Protein AF-A0A1T5KWL7-F1 (afdb_monomer_lite)

Sequence (103 aa):
MDRYDKNYWKDHIVDIDTEEVIQEGTPISARRMNHIEDGIYNVTDETINNSNNITSLAVEVAILKNASLNNLTNNVFFENFDNLDSVEIENGIYDPVEKKIYV

Organism: NCBI:txid36842

Foldseek 3Di:
DDQDDFDQDAQFDADPPPRDTPGGHDPDHSVNRNVVSVVSRVVRVVVVVVVVVVVQVVVVVVVCVVCVVVVVNDDDDDDDDPDPVVDDDPDFDADPVVRDTDD

Radius of gyration: 25.65 Å; chains: 1; bounding box: 51×24×68 Å

pLDDT: mean 84.96, std 7.62, range [65.06, 96.56]

Structure (mmCIF, N/CA/C/O backbone):
data_AF-A0A1T5KWL7-F1
#
_entry.id   AF-A0A1T5KWL7-F1
#
loop_
_atom_site.group_PDB
_atom_site.id
_atom_site.type_symbol
_atom_site.label_atom_id
_atom_site.label_alt_id
_atom_site.label_comp_id
_atom_site.label_asym_id
_atom_site.label_entity_id
_atom_site.label_seq_id
_atom_site.pdbx_PDB_ins_code
_atom_site.Cartn_x
_atom_site.Cartn_y
_atom_site.Cartn_z
_atom_site.occupancy
_atom_site.B_iso_or_equiv
_atom_site.auth_seq_id
_atom_site.auth_comp_id
_atom_site.auth_asym_id
_atom_site.auth_atom_id
_atom_site.pdbx_PDB_model_num
ATOM 1 N N . MET A 1 1 ? 5.147 -7.559 3.022 1.00 69.75 1 MET A N 1
ATOM 2 C CA . MET A 1 1 ? 4.764 -7.024 4.341 1.00 69.75 1 MET A CA 1
ATOM 3 C C . MET A 1 1 ? 3.269 -7.166 4.411 1.00 69.75 1 MET A C 1
ATOM 5 O O . MET A 1 1 ? 2.604 -6.712 3.487 1.00 69.75 1 MET A O 1
ATOM 9 N N . ASP A 1 2 ? 2.777 -7.881 5.410 1.00 84.00 2 ASP A N 1
ATOM 10 C CA . ASP A 1 2 ? 1.355 -8.197 5.481 1.00 84.00 2 ASP A CA 1
ATOM 11 C C . ASP A 1 2 ? 0.585 -6.993 6.025 1.00 84.00 2 ASP A C 1
ATOM 13 O O . ASP A 1 2 ? 1.126 -6.188 6.791 1.00 84.00 2 ASP A O 1
ATOM 17 N N . ARG A 1 3 ? -0.669 -6.843 5.590 1.00 88.06 3 ARG A N 1
ATOM 18 C CA . ARG A 1 3 ? -1.538 -5.764 6.068 1.00 88.06 3 ARG A CA 1
ATO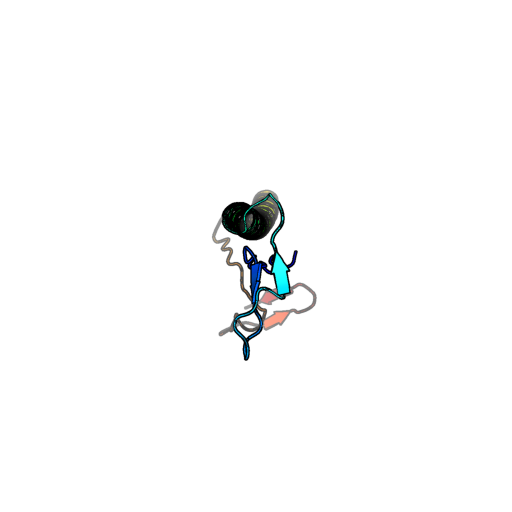M 19 C C . ARG A 1 3 ? -1.828 -5.952 7.554 1.00 88.06 3 ARG A C 1
ATOM 21 O O . ARG A 1 3 ? -2.026 -7.074 8.014 1.00 88.06 3 ARG A O 1
ATOM 28 N N . TYR A 1 4 ? -1.870 -4.843 8.287 1.00 94.38 4 TYR A N 1
ATOM 29 C CA . TYR A 1 4 ? -2.236 -4.855 9.698 1.00 94.38 4 TYR A CA 1
ATOM 30 C C . TYR A 1 4 ? -3.709 -5.238 9.857 1.00 94.38 4 TYR A C 1
ATOM 32 O O . TYR A 1 4 ? -4.576 -4.626 9.230 1.00 94.38 4 TYR A O 1
ATOM 40 N N . ASP A 1 5 ? -3.980 -6.233 10.698 1.00 93.38 5 ASP A N 1
ATOM 41 C CA . ASP A 1 5 ? -5.339 -6.583 11.094 1.00 93.38 5 ASP A CA 1
ATOM 42 C C . ASP A 1 5 ? -5.696 -5.825 12.374 1.00 93.38 5 ASP A C 1
ATOM 44 O O . ASP A 1 5 ? -5.032 -5.971 13.404 1.00 93.38 5 ASP A O 1
ATOM 48 N N . LYS A 1 6 ? -6.697 -4.950 12.277 1.00 91.69 6 LYS A N 1
ATOM 49 C CA . LYS A 1 6 ? -7.022 -4.001 13.342 1.00 91.69 6 LYS A CA 1
ATOM 50 C C . LYS A 1 6 ? -7.914 -4.642 14.392 1.00 91.69 6 LYS A C 1
ATOM 52 O O . LYS A 1 6 ? -8.895 -5.310 14.066 1.00 91.69 6 LYS A O 1
ATOM 57 N N . ASN A 1 7 ? -7.634 -4.356 15.657 1.00 90.69 7 ASN A N 1
ATOM 58 C CA . ASN A 1 7 ? -8.501 -4.772 16.751 1.00 90.69 7 ASN A CA 1
ATOM 59 C C . ASN A 1 7 ? -9.503 -3.671 17.106 1.00 90.69 7 ASN A C 1
ATOM 61 O O . ASN A 1 7 ? -9.273 -2.486 16.868 1.00 90.69 7 ASN A O 1
ATOM 65 N N . TYR A 1 8 ? -10.634 -4.066 17.697 1.00 89.56 8 TYR A N 1
ATOM 66 C CA . TYR A 1 8 ? -11.633 -3.125 18.196 1.00 89.56 8 TYR A CA 1
ATOM 67 C C . TYR A 1 8 ? -11.828 -3.287 19.700 1.00 89.56 8 TYR A C 1
ATOM 69 O O . TYR A 1 8 ? -12.315 -4.309 20.188 1.00 89.56 8 TYR A O 1
ATOM 77 N N . TRP A 1 9 ? -11.464 -2.244 20.432 1.00 89.00 9 TRP A N 1
ATOM 78 C CA . TRP A 1 9 ? -11.527 -2.174 21.880 1.00 89.00 9 TRP A CA 1
ATOM 79 C C . TRP A 1 9 ? -12.921 -1.744 22.344 1.00 89.00 9 TRP A C 1
ATOM 81 O O . TRP A 1 9 ? -13.591 -0.927 21.703 1.00 89.00 9 TRP A O 1
ATOM 91 N N . LYS A 1 10 ? -13.344 -2.282 23.492 1.00 85.19 10 LYS A N 1
ATOM 92 C CA . LYS A 1 10 ? -14.581 -1.928 24.205 1.00 85.19 10 LYS A CA 1
ATOM 93 C C . LYS A 1 10 ? -14.238 -1.495 25.630 1.00 85.19 10 LYS A C 1
ATOM 95 O O . LYS A 1 10 ? -13.286 -2.008 26.208 1.00 85.19 10 LYS A O 1
ATOM 100 N N . ASP A 1 11 ? -14.991 -0.536 26.170 1.00 82.38 11 ASP A N 1
ATOM 101 C CA . ASP A 1 11 ? -14.711 0.056 27.490 1.00 82.38 11 ASP A CA 1
ATOM 102 C C . ASP A 1 11 ? -15.019 -0.897 28.649 1.00 82.38 11 ASP A C 1
ATOM 104 O O . ASP A 1 11 ? -14.457 -0.752 29.723 1.00 82.38 11 ASP A O 1
ATOM 108 N N . HIS A 1 12 ? -15.898 -1.869 28.448 1.00 82.94 12 HIS A N 1
ATOM 109 C CA . HIS A 1 12 ? -16.186 -2.922 29.411 1.00 82.94 12 HIS A CA 1
ATOM 110 C C . HIS A 1 12 ? -16.706 -4.149 28.665 1.00 82.94 12 HIS A C 1
ATOM 112 O O . HIS A 1 12 ? -17.163 -4.056 27.518 1.00 82.94 12 HIS A O 1
ATOM 118 N N . ILE A 1 13 ? -16.623 -5.303 29.318 1.00 79.88 13 ILE A N 1
ATOM 119 C CA . ILE A 1 13 ? -17.193 -6.553 28.818 1.00 79.88 13 ILE A CA 1
ATOM 120 C C . ILE A 1 13 ? -18.454 -6.835 29.629 1.00 79.88 13 ILE A C 1
ATOM 122 O O . ILE A 1 13 ? -18.401 -6.890 30.856 1.00 79.88 13 ILE A O 1
ATOM 126 N N . VAL A 1 14 ? -19.573 -6.996 28.928 1.00 82.31 14 VAL A N 1
ATOM 127 C CA . VAL A 1 14 ? -20.880 -7.359 29.489 1.00 82.31 14 VAL A CA 1
ATOM 128 C C . VAL A 1 14 ? -21.229 -8.791 29.117 1.00 82.31 14 VAL A C 1
ATOM 130 O O . VAL A 1 14 ? -20.928 -9.233 28.003 1.00 82.31 14 VAL A O 1
ATOM 133 N N . ASP A 1 15 ? -21.858 -9.492 30.053 1.00 83.38 15 ASP A N 1
ATOM 134 C CA . ASP A 1 15 ? -22.513 -10.770 29.796 1.00 83.38 15 ASP A CA 1
ATOM 135 C C . ASP A 1 15 ? -23.703 -10.562 28.847 1.00 83.38 15 ASP A C 1
ATOM 137 O O . ASP A 1 15 ? -24.436 -9.576 28.955 1.00 83.38 15 ASP A O 1
ATOM 141 N N . ILE A 1 16 ? -23.884 -11.478 27.896 1.00 82.12 16 ILE A N 1
ATOM 142 C CA . ILE A 1 16 ? -24.935 -11.378 26.882 1.00 82.12 16 ILE A CA 1
ATOM 143 C C . ILE A 1 16 ? -26.323 -11.739 27.424 1.00 82.12 16 ILE A C 1
ATOM 145 O O . ILE A 1 16 ? -27.316 -11.240 26.900 1.00 82.12 16 ILE A O 1
ATOM 149 N N . ASP A 1 17 ? -26.391 -12.577 28.460 1.00 85.12 17 ASP A N 1
ATOM 150 C CA . ASP A 1 17 ? -27.643 -13.094 29.011 1.00 85.12 17 ASP A CA 1
ATOM 151 C C . ASP A 1 17 ? -28.101 -12.300 30.242 1.00 85.12 17 ASP A C 1
ATOM 153 O O . ASP A 1 17 ? -29.303 -12.187 30.493 1.00 85.12 17 ASP A O 1
ATOM 157 N N . THR A 1 18 ? -27.163 -11.742 31.017 1.00 85.12 18 THR A N 1
ATOM 158 C CA . THR A 1 18 ? -27.470 -11.044 32.280 1.00 85.12 18 THR A CA 1
ATOM 159 C C . THR A 1 18 ? -27.263 -9.530 32.236 1.00 85.12 18 THR A C 1
ATOM 161 O O . THR A 1 18 ? -27.639 -8.855 33.193 1.00 85.12 18 THR A O 1
ATOM 164 N N . GLU A 1 19 ? -26.677 -8.992 31.158 1.00 81.75 19 GLU A N 1
ATOM 165 C CA . GLU A 1 19 ? -26.249 -7.584 31.025 1.00 81.75 19 GLU A CA 1
ATOM 166 C C . GLU A 1 19 ? -25.302 -7.107 32.148 1.00 81.75 19 GLU A C 1
ATOM 168 O O . GLU A 1 19 ? -25.043 -5.911 32.303 1.00 81.75 19 GLU A O 1
ATOM 173 N N . GLU A 1 20 ? -24.752 -8.031 32.938 1.00 84.31 20 GLU A N 1
ATOM 174 C CA . GLU A 1 20 ? -23.857 -7.716 34.044 1.00 84.31 20 GLU A CA 1
ATOM 175 C C . GLU A 1 20 ? -22.445 -7.427 33.518 1.00 84.31 20 GLU A C 1
ATOM 177 O O . GLU A 1 20 ? -21.942 -8.099 32.611 1.00 84.31 20 GLU A O 1
ATOM 182 N N . VAL A 1 21 ? -21.786 -6.408 34.075 1.00 83.56 21 VAL A N 1
ATOM 183 C CA . VAL A 1 21 ? -20.408 -6.062 33.704 1.00 83.56 21 VAL A CA 1
ATOM 184 C C . VAL A 1 21 ? -19.460 -7.095 34.313 1.00 83.56 21 VAL A C 1
ATOM 186 O O . VAL A 1 21 ? -19.201 -7.090 35.513 1.00 83.56 21 VAL A O 1
ATOM 189 N N . ILE A 1 22 ? -18.916 -7.972 33.468 1.00 81.88 22 ILE A N 1
ATOM 190 C CA . ILE A 1 22 ? -17.964 -9.025 33.856 1.00 81.88 22 ILE A CA 1
ATOM 191 C C . ILE A 1 22 ? -16.584 -8.418 34.130 1.00 81.88 22 ILE A C 1
ATOM 193 O O . ILE A 1 22 ? -15.838 -8.884 34.992 1.00 81.88 22 ILE A O 1
ATOM 197 N N . GLN A 1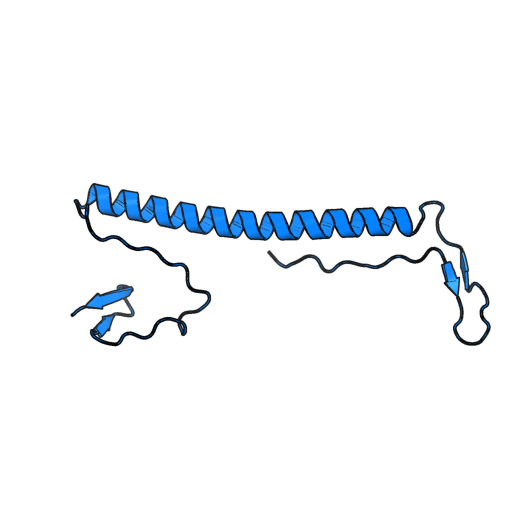 23 ? -16.228 -7.376 33.376 1.00 76.69 23 GLN A N 1
ATOM 198 C CA . GLN A 1 23 ? -14.938 -6.714 33.493 1.00 76.69 23 GLN A CA 1
ATOM 199 C C . GLN A 1 23 ? -15.066 -5.216 33.228 1.00 76.69 23 GLN A C 1
ATOM 201 O O . GLN A 1 23 ? -15.405 -4.794 32.119 1.00 76.69 23 GLN A O 1
ATOM 206 N N . GLU A 1 24 ? -14.723 -4.429 34.246 1.00 76.56 24 GLU A N 1
ATOM 207 C CA . GLU A 1 24 ? -14.505 -2.991 34.119 1.00 76.56 24 GLU A CA 1
ATOM 208 C C . GLU A 1 24 ? -13.232 -2.709 33.315 1.00 76.56 24 GLU A C 1
ATOM 210 O O . GLU A 1 24 ? -12.214 -3.400 33.447 1.00 76.56 24 GLU A O 1
ATOM 215 N N . GLY A 1 25 ? -13.296 -1.693 32.457 1.00 71.31 25 GLY A N 1
ATOM 216 C CA . GLY A 1 25 ? -12.191 -1.311 31.586 1.00 71.31 25 GLY A CA 1
ATOM 217 C C . GLY A 1 25 ? -10.962 -0.783 32.314 1.00 71.31 25 GLY A C 1
ATOM 218 O O . GLY A 1 25 ? -10.940 -0.535 33.519 1.00 71.31 25 GLY A O 1
ATOM 219 N N . THR A 1 26 ? -9.904 -0.553 31.537 1.00 75.94 26 THR A N 1
ATOM 220 C CA . THR A 1 26 ? -8.720 0.164 32.026 1.00 75.94 26 THR A CA 1
ATOM 221 C C . THR A 1 26 ? -8.957 1.682 32.032 1.00 75.94 26 THR A C 1
ATOM 223 O O . THR A 1 26 ? -9.823 2.166 31.306 1.00 75.94 26 THR A O 1
ATOM 226 N N . PRO A 1 27 ? -8.149 2.483 32.756 1.00 75.00 27 PRO A N 1
ATOM 227 C CA . PRO A 1 27 ? -8.233 3.948 32.699 1.00 75.00 27 PRO A CA 1
ATOM 228 C C . PRO A 1 27 ? -8.016 4.545 31.296 1.00 75.00 27 PRO A C 1
ATOM 230 O O . PRO A 1 27 ? -8.328 5.716 31.067 1.00 75.00 27 PRO A O 1
ATOM 233 N N . ILE A 1 28 ? -7.449 3.773 30.359 1.00 79.50 28 ILE A N 1
ATOM 234 C CA . ILE A 1 28 ? -7.406 4.145 28.946 1.00 79.50 28 ILE A CA 1
ATOM 235 C C . ILE A 1 28 ? -8.711 3.695 28.293 1.00 79.50 28 ILE A C 1
ATOM 237 O O . ILE A 1 28 ? -8.997 2.502 28.224 1.00 79.50 28 ILE A O 1
ATOM 241 N N . SER A 1 29 ? -9.474 4.660 27.780 1.00 83.12 29 SER A N 1
ATOM 242 C CA . SER A 1 29 ? -10.735 4.371 27.103 1.00 83.12 29 SER A CA 1
ATOM 243 C C . SER A 1 29 ? -10.528 3.667 25.764 1.00 83.12 29 SER A C 1
ATOM 245 O O . SER A 1 29 ? -9.595 3.968 25.010 1.00 83.12 29 SER A O 1
ATOM 247 N N . ALA A 1 30 ? -11.472 2.799 25.423 1.00 86.44 30 ALA A N 1
ATOM 248 C CA . ALA A 1 30 ? -11.599 2.131 24.140 1.00 86.44 30 ALA A CA 1
ATOM 249 C C . ALA A 1 30 ? -11.568 3.116 22.977 1.00 86.44 30 ALA A C 1
ATOM 251 O O . ALA A 1 30 ? -10.927 2.850 21.968 1.00 86.44 30 ALA A O 1
ATOM 252 N N . ARG A 1 31 ? -12.168 4.306 23.136 1.00 87.38 31 ARG A N 1
ATOM 253 C CA . ARG A 1 31 ? -12.055 5.378 22.136 1.00 87.38 31 ARG A CA 1
ATOM 254 C C . ARG A 1 31 ? -10.591 5.698 21.818 1.00 87.38 31 ARG A C 1
ATOM 256 O O . ARG A 1 31 ? -10.237 5.788 20.650 1.00 87.38 31 ARG A O 1
ATOM 263 N N . ARG A 1 32 ? -9.741 5.884 22.834 1.00 89.06 32 ARG A N 1
ATOM 264 C CA . ARG A 1 32 ? -8.322 6.210 22.615 1.00 89.06 32 ARG A CA 1
ATOM 265 C C . ARG A 1 32 ? -7.572 5.047 21.977 1.00 89.06 32 ARG A C 1
ATOM 267 O O . ARG A 1 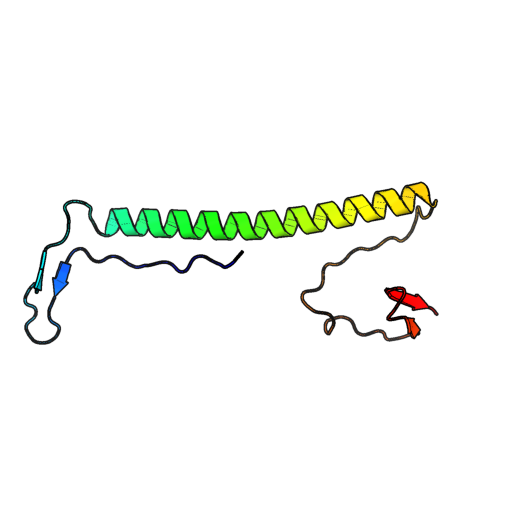32 ? -6.778 5.296 21.078 1.00 89.06 32 ARG A O 1
ATOM 274 N N . MET A 1 33 ? -7.847 3.812 22.394 1.00 91.44 33 MET A N 1
ATOM 275 C CA . MET A 1 33 ? -7.209 2.643 21.783 1.00 91.44 33 MET A CA 1
ATOM 276 C C . MET A 1 33 ? -7.632 2.453 20.329 1.00 91.44 33 MET A C 1
ATOM 278 O O . MET A 1 33 ? -6.771 2.297 19.476 1.00 91.44 33 MET A O 1
ATOM 282 N N . ASN A 1 34 ? -8.916 2.602 20.008 1.00 92.94 34 ASN A N 1
ATOM 283 C CA . ASN A 1 34 ? -9.401 2.490 18.631 1.00 92.94 34 ASN A CA 1
ATOM 284 C C . ASN A 1 34 ? -8.794 3.561 17.709 1.00 92.94 34 ASN A C 1
ATOM 286 O O . ASN A 1 34 ? -8.480 3.270 16.563 1.00 92.94 34 ASN A O 1
ATOM 290 N N . HIS A 1 35 ? -8.533 4.773 18.211 1.00 94.31 35 HIS A N 1
ATOM 291 C CA . HIS A 1 35 ? -7.807 5.788 17.435 1.00 94.31 35 HIS A CA 1
ATOM 292 C C . HIS A 1 35 ? -6.346 5.391 17.159 1.00 94.31 35 HIS A C 1
ATOM 294 O O . HIS A 1 35 ? -5.800 5.744 16.115 1.00 94.31 35 HIS A O 1
ATOM 300 N N . ILE A 1 36 ? -5.698 4.688 18.093 1.00 93.94 36 ILE A N 1
ATOM 301 C CA . ILE A 1 36 ? -4.339 4.165 17.901 1.00 93.94 36 ILE A CA 1
ATOM 302 C C . ILE A 1 36 ? -4.360 3.024 16.878 1.00 93.94 36 ILE A C 1
ATOM 304 O O . ILE A 1 36 ? -3.533 3.030 15.970 1.00 93.94 36 ILE A O 1
ATOM 308 N N . GLU A 1 37 ? -5.319 2.101 16.983 1.00 95.50 37 GLU A N 1
ATOM 309 C CA . GLU A 1 37 ? -5.536 1.010 16.019 1.00 95.50 37 GLU A CA 1
ATOM 310 C C . GLU A 1 37 ? -5.729 1.553 14.598 1.00 95.50 37 GLU A C 1
ATOM 312 O O . GLU A 1 37 ? -5.051 1.112 13.671 1.00 95.50 37 GLU A O 1
ATOM 317 N N . ASP A 1 38 ? -6.579 2.572 14.430 1.00 95.69 38 ASP A N 1
ATOM 318 C CA . ASP A 1 38 ? -6.781 3.235 13.138 1.00 95.69 38 ASP A CA 1
ATOM 319 C C . ASP A 1 38 ? -5.487 3.898 12.634 1.00 95.69 38 ASP A C 1
ATOM 321 O O . ASP A 1 38 ? -5.156 3.808 11.451 1.00 95.69 38 ASP A O 1
ATOM 325 N N . GLY A 1 39 ? -4.717 4.537 13.520 1.00 96.38 39 GLY A N 1
ATOM 326 C CA . GLY A 1 39 ? -3.425 5.130 13.174 1.00 96.38 39 GLY A CA 1
ATOM 327 C C . GLY A 1 39 ? -2.410 4.099 12.671 1.00 96.38 39 GLY A C 1
ATOM 328 O O . GLY A 1 39 ? -1.777 4.315 11.637 1.00 96.38 39 GLY A O 1
ATOM 329 N N . ILE A 1 40 ? -2.281 2.967 13.369 1.00 95.69 40 ILE A N 1
ATOM 330 C CA . ILE A 1 40 ? -1.385 1.864 12.989 1.00 95.69 40 ILE A CA 1
ATOM 331 C C . ILE A 1 40 ? -1.836 1.245 11.666 1.00 95.69 40 ILE A C 1
ATOM 333 O O . ILE A 1 40 ? -1.006 1.034 10.779 1.00 95.69 40 ILE A O 1
ATOM 337 N N . TYR A 1 41 ? -3.137 0.991 11.516 1.00 96.00 41 TYR A N 1
ATOM 338 C CA . TYR A 1 41 ? -3.720 0.453 10.291 1.00 96.00 41 TYR A CA 1
ATOM 339 C C . TYR A 1 41 ? -3.396 1.338 9.083 1.00 96.00 41 TYR A C 1
ATOM 341 O O . TYR A 1 41 ? -2.819 0.862 8.105 1.00 96.00 41 TYR A O 1
ATOM 349 N N . ASN A 1 42 ? -3.683 2.638 9.187 1.00 96.31 42 ASN A N 1
ATOM 350 C CA . ASN A 1 42 ? -3.478 3.592 8.100 1.00 96.31 42 ASN A CA 1
ATOM 351 C C . ASN A 1 42 ? -1.996 3.722 7.722 1.00 96.31 42 ASN A C 1
ATOM 353 O O . ASN A 1 42 ? -1.656 3.636 6.545 1.00 96.31 42 ASN A O 1
ATOM 357 N N . VAL A 1 43 ? -1.104 3.875 8.710 1.00 96.56 43 VAL A N 1
ATOM 358 C CA . VAL A 1 43 ? 0.344 3.989 8.457 1.00 96.56 43 VAL A CA 1
ATOM 359 C C . VAL A 1 43 ? 0.903 2.712 7.839 1.00 96.56 43 VAL A C 1
ATOM 361 O O . VAL A 1 43 ? 1.753 2.783 6.950 1.00 96.56 43 VAL A O 1
ATOM 364 N N . THR A 1 44 ? 0.447 1.542 8.290 1.00 95.75 44 THR A N 1
ATOM 365 C CA . THR A 1 44 ? 0.901 0.265 7.725 1.00 95.75 44 THR A CA 1
ATOM 366 C C . THR A 1 44 ? 0.473 0.141 6.267 1.00 95.75 44 THR A C 1
ATOM 368 O O . THR A 1 44 ? 1.298 -0.214 5.425 1.00 95.75 44 THR A O 1
ATOM 371 N N . ASP A 1 45 ? -0.778 0.482 5.947 1.00 95.19 45 ASP A N 1
ATOM 372 C CA . ASP A 1 45 ? -1.285 0.419 4.574 1.00 95.19 45 ASP A CA 1
ATOM 373 C C . ASP A 1 45 ? -0.561 1.404 3.645 1.00 95.19 45 ASP A C 1
ATOM 375 O O . ASP A 1 45 ? -0.091 1.032 2.570 1.00 95.19 45 ASP A O 1
ATOM 379 N N . GLU A 1 46 ? -0.371 2.645 4.096 1.00 96.50 46 GLU A N 1
ATOM 380 C CA . GLU A 1 46 ? 0.382 3.656 3.355 1.00 96.50 46 GLU A CA 1
ATOM 381 C C . GLU A 1 46 ? 1.843 3.233 3.137 1.00 96.50 46 GLU A C 1
ATOM 383 O O . GLU A 1 46 ? 2.386 3.396 2.045 1.00 96.50 46 GLU A O 1
ATOM 388 N N . THR A 1 47 ? 2.476 2.623 4.142 1.00 96.31 47 THR A N 1
ATOM 389 C CA . THR A 1 47 ? 3.857 2.131 4.036 1.00 96.31 47 THR A CA 1
ATOM 390 C C . THR A 1 47 ? 3.976 1.009 3.007 1.00 96.31 47 THR A C 1
ATOM 392 O O . THR A 1 47 ? 4.927 1.001 2.224 1.00 96.31 47 THR A O 1
ATOM 395 N N . ILE A 1 48 ? 3.013 0.083 2.965 1.00 94.81 48 ILE A N 1
ATOM 396 C CA . ILE A 1 48 ? 2.970 -0.987 1.957 1.00 94.81 48 ILE A CA 1
ATOM 397 C C . ILE A 1 48 ? 2.836 -0.383 0.555 1.00 94.81 48 ILE A C 1
ATOM 399 O O . ILE A 1 48 ? 3.619 -0.721 -0.335 1.00 94.81 48 ILE A O 1
ATOM 403 N N . ASN A 1 49 ? 1.910 0.560 0.371 1.00 94.00 49 ASN A N 1
ATOM 404 C CA . ASN A 1 49 ? 1.706 1.231 -0.913 1.00 94.00 49 ASN A CA 1
ATOM 405 C C . ASN A 1 49 ? 2.962 1.996 -1.358 1.00 94.00 49 ASN A C 1
ATOM 407 O O . ASN A 1 49 ? 3.401 1.869 -2.501 1.00 94.00 49 ASN A O 1
ATOM 411 N N . ASN A 1 50 ? 3.606 2.722 -0.443 1.00 95.31 50 ASN A N 1
ATOM 412 C CA . ASN A 1 50 ? 4.854 3.427 -0.724 1.00 95.31 50 ASN A CA 1
ATOM 413 C C . ASN A 1 50 ? 5.995 2.464 -1.072 1.00 95.31 50 ASN A C 1
ATOM 415 O O . ASN A 1 50 ? 6.749 2.727 -2.005 1.00 95.31 50 ASN A O 1
ATOM 419 N N . SER A 1 51 ? 6.104 1.330 -0.377 1.00 94.06 51 SER A N 1
ATOM 420 C CA . SER A 1 51 ? 7.087 0.285 -0.681 1.00 94.06 51 SER A CA 1
ATOM 421 C C . SER A 1 51 ? 6.900 -0.280 -2.095 1.00 94.06 51 SER A C 1
ATOM 423 O O . SER A 1 51 ? 7.876 -0.439 -2.834 1.00 94.06 51 SER A O 1
ATOM 425 N N . ASN A 1 52 ? 5.654 -0.543 -2.498 1.00 90.88 52 ASN A N 1
ATOM 426 C CA . ASN A 1 52 ? 5.326 -1.014 -3.845 1.00 90.88 52 ASN A CA 1
ATOM 427 C C . ASN A 1 52 ? 5.670 0.041 -4.905 1.00 90.88 52 ASN A C 1
ATOM 429 O O . ASN A 1 52 ? 6.337 -0.275 -5.892 1.00 90.88 52 ASN A O 1
ATOM 433 N N . ASN A 1 53 ? 5.311 1.305 -4.661 1.00 91.88 53 ASN A N 1
ATOM 434 C CA . ASN A 1 53 ? 5.639 2.415 -5.554 1.00 91.88 53 ASN A CA 1
ATOM 435 C C . ASN A 1 53 ? 7.156 2.573 -5.715 1.00 91.88 53 ASN A C 1
ATOM 437 O O . ASN A 1 53 ? 7.653 2.588 -6.835 1.00 91.88 53 ASN A O 1
ATOM 441 N N . ILE A 1 54 ? 7.917 2.615 -4.617 1.00 94.81 54 ILE A N 1
ATOM 442 C CA . ILE A 1 54 ? 9.385 2.727 -4.658 1.00 94.81 54 ILE A CA 1
ATOM 443 C C . ILE A 1 54 ? 10.001 1.568 -5.441 1.00 94.81 54 ILE A C 1
ATOM 445 O O . ILE A 1 54 ? 10.915 1.787 -6.233 1.00 94.81 54 ILE A O 1
ATOM 449 N N . THR A 1 55 ? 9.495 0.350 -5.250 1.00 90.94 55 THR A N 1
ATOM 450 C CA . THR A 1 55 ? 9.963 -0.823 -5.997 1.00 90.94 55 THR A CA 1
ATOM 451 C C . THR A 1 55 ? 9.712 -0.654 -7.495 1.00 90.94 55 THR A C 1
ATOM 453 O O . THR A 1 55 ? 10.630 -0.853 -8.290 1.00 90.94 55 THR A O 1
ATOM 456 N N . SER A 1 56 ? 8.512 -0.213 -7.881 1.00 88.25 56 SER A N 1
ATOM 457 C CA . SER A 1 56 ? 8.169 0.069 -9.279 1.00 88.25 56 SER A CA 1
ATOM 458 C C . SER A 1 56 ? 9.078 1.145 -9.884 1.00 88.25 56 SER A C 1
ATOM 460 O O . SER A 1 56 ? 9.666 0.928 -10.942 1.00 88.25 56 SER A O 1
ATOM 462 N N . LEU A 1 57 ? 9.273 2.270 -9.184 1.00 91.81 57 LEU A N 1
ATOM 463 C CA . LEU A 1 57 ? 10.172 3.341 -9.626 1.00 91.81 57 LEU A CA 1
ATOM 464 C C . LEU A 1 57 ? 11.624 2.853 -9.750 1.00 91.81 57 LEU A C 1
ATOM 466 O O . LEU A 1 57 ? 12.329 3.227 -10.685 1.00 91.81 57 LEU A O 1
ATOM 470 N N . ALA A 1 58 ? 12.097 2.020 -8.820 1.00 91.12 58 ALA A N 1
ATOM 471 C CA . ALA A 1 58 ? 13.455 1.485 -8.863 1.00 91.12 58 ALA A CA 1
ATOM 472 C C . ALA A 1 58 ? 13.683 0.599 -10.099 1.00 91.12 58 ALA A C 1
ATOM 474 O O . ALA A 1 58 ? 14.738 0.694 -10.734 1.00 91.12 58 ALA A O 1
ATOM 475 N N . VAL A 1 59 ? 12.695 -0.226 -10.461 1.00 87.81 59 VAL A N 1
ATOM 476 C CA . VAL A 1 59 ? 12.722 -1.039 -11.686 1.00 87.81 59 VAL A CA 1
ATOM 477 C C . VAL A 1 59 ? 12.727 -0.147 -12.926 1.00 87.81 59 VAL A C 1
ATOM 479 O O . VAL A 1 59 ? 13.581 -0.325 -13.796 1.00 87.81 59 VAL A O 1
ATOM 482 N N . GLU A 1 60 ? 11.843 0.848 -12.981 1.00 87.88 60 GLU A N 1
ATOM 483 C CA . GLU A 1 60 ? 11.764 1.793 -14.098 1.00 87.88 60 GLU A CA 1
ATOM 484 C C . GLU A 1 60 ? 13.104 2.511 -14.322 1.00 87.88 60 GLU A C 1
ATOM 486 O O . GLU A 1 60 ? 13.651 2.500 -15.427 1.00 87.88 60 GLU A O 1
ATOM 491 N N . VAL A 1 61 ? 13.710 3.046 -13.258 1.00 90.06 61 VAL A N 1
ATOM 492 C CA . VAL A 1 61 ? 15.024 3.703 -13.322 1.00 90.06 61 VAL A CA 1
ATOM 493 C C . VAL A 1 61 ? 16.112 2.742 -13.802 1.00 90.06 61 VAL A C 1
ATOM 495 O O . VAL A 1 61 ? 16.954 3.128 -14.617 1.00 90.06 61 VAL A O 1
ATOM 498 N N . ALA A 1 62 ? 16.124 1.497 -13.317 1.00 87.44 62 ALA A N 1
ATOM 499 C CA . ALA A 1 62 ? 17.116 0.508 -13.728 1.00 87.44 62 ALA A CA 1
ATOM 500 C C . ALA A 1 62 ? 17.029 0.205 -15.231 1.00 87.44 62 ALA A C 1
ATOM 502 O O . ALA A 1 62 ? 18.066 0.128 -15.900 1.00 87.44 62 ALA A O 1
ATOM 503 N N . ILE A 1 63 ? 15.816 0.083 -15.774 1.00 82.62 63 ILE A N 1
ATOM 504 C CA . ILE A 1 63 ? 15.625 -0.211 -17.194 1.00 82.62 63 ILE A CA 1
ATOM 505 C C . ILE A 1 63 ? 15.895 1.022 -18.050 1.00 82.62 63 ILE A C 1
ATOM 507 O O . ILE A 1 63 ? 16.620 0.901 -19.030 1.00 82.62 63 ILE A O 1
ATOM 511 N N . LEU A 1 64 ? 15.427 2.215 -17.671 1.00 86.69 64 LEU A N 1
ATOM 512 C CA . LEU A 1 64 ? 15.759 3.458 -18.380 1.00 86.69 64 LEU A CA 1
ATOM 513 C C . LEU A 1 64 ? 17.271 3.691 -18.435 1.00 86.69 64 LEU A C 1
ATOM 515 O O . LEU A 1 64 ? 17.818 4.063 -19.475 1.00 86.69 64 LEU A O 1
ATOM 519 N N . LYS A 1 65 ? 17.972 3.408 -17.332 1.00 87.88 65 LYS A N 1
ATOM 520 C CA . LYS A 1 65 ? 19.434 3.453 -17.293 1.00 87.88 65 LYS A CA 1
ATOM 521 C C . LYS A 1 65 ? 20.045 2.448 -18.268 1.00 87.88 65 LYS A C 1
ATOM 523 O O . LYS A 1 65 ? 20.972 2.796 -18.992 1.00 87.88 65 LYS A O 1
ATOM 528 N N . ASN A 1 66 ? 19.542 1.217 -18.302 1.00 84.69 66 ASN A N 1
ATOM 529 C CA . ASN A 1 66 ? 20.028 0.195 -19.224 1.00 84.69 66 ASN A CA 1
ATOM 530 C C . ASN A 1 66 ? 19.745 0.560 -20.693 1.00 84.69 66 ASN A C 1
ATOM 532 O O . ASN A 1 66 ? 20.635 0.457 -21.531 1.00 84.69 66 ASN A O 1
ATOM 536 N N . ALA A 1 67 ? 18.547 1.055 -20.991 1.00 85.69 67 ALA A N 1
ATOM 537 C CA . ALA A 1 67 ? 18.132 1.499 -22.313 1.00 85.69 67 ALA A CA 1
ATOM 538 C C . ALA A 1 67 ? 19.012 2.654 -22.815 1.00 85.69 67 ALA A C 1
ATOM 540 O O . ALA A 1 67 ? 19.525 2.599 -23.931 1.00 85.69 67 ALA A O 1
ATOM 541 N N . SER A 1 68 ? 19.283 3.641 -21.954 1.00 86.25 68 SER A N 1
ATOM 542 C CA . SER A 1 68 ? 20.215 4.74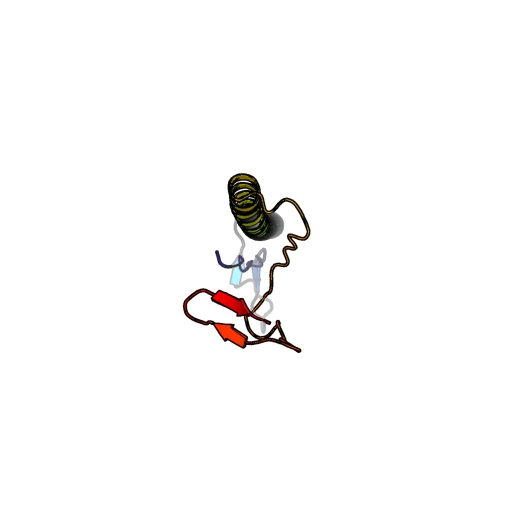0 -22.228 1.00 86.25 68 SER A CA 1
ATOM 543 C C . SER A 1 68 ? 21.629 4.235 -22.543 1.00 86.25 68 SER A C 1
ATOM 545 O O . SER A 1 68 ? 22.209 4.617 -23.557 1.00 86.25 68 SER A O 1
ATOM 547 N N . LEU A 1 69 ? 22.163 3.310 -21.735 1.00 87.69 69 LEU A N 1
ATOM 548 C CA . LEU A 1 69 ? 23.494 2.730 -21.955 1.00 87.69 69 LEU A CA 1
ATOM 549 C C . LEU A 1 69 ? 23.592 1.898 -23.246 1.00 87.69 69 LEU A C 1
ATOM 551 O O . LEU A 1 69 ? 24.676 1.793 -23.815 1.00 87.69 69 LEU A O 1
ATOM 555 N N . ASN A 1 70 ? 22.480 1.328 -23.714 1.00 84.06 70 ASN A N 1
ATOM 556 C CA . ASN A 1 70 ? 22.418 0.492 -24.915 1.00 84.06 70 ASN A CA 1
ATOM 557 C C . ASN A 1 70 ? 21.861 1.221 -26.153 1.00 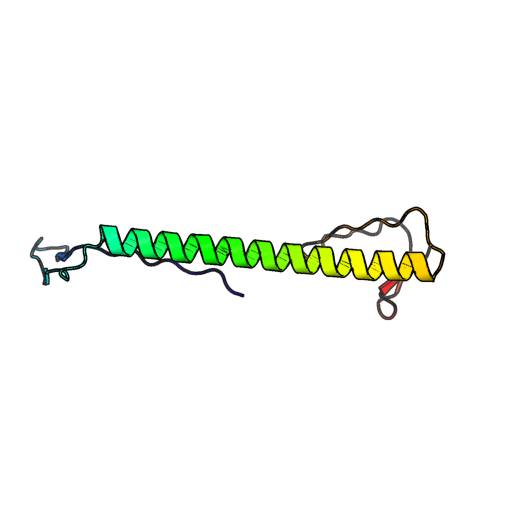84.06 70 ASN A C 1
ATOM 559 O O . ASN A 1 70 ? 21.572 0.573 -27.156 1.00 84.06 70 ASN A O 1
ATOM 563 N N . ASN A 1 71 ? 21.722 2.553 -26.116 1.00 82.88 71 ASN A N 1
ATOM 564 C CA . ASN A 1 71 ? 21.146 3.371 -27.196 1.00 82.88 71 ASN A CA 1
ATOM 565 C C . ASN A 1 71 ? 19.712 2.970 -27.616 1.00 82.88 71 ASN A C 1
ATOM 567 O O . ASN A 1 71 ? 19.292 3.235 -28.742 1.00 82.88 71 ASN A O 1
ATOM 571 N N . LEU A 1 72 ? 18.934 2.366 -26.714 1.00 79.75 72 LEU A N 1
ATOM 572 C CA . LEU A 1 72 ? 17.508 2.087 -26.905 1.00 79.75 72 LEU A CA 1
ATOM 573 C C . LEU A 1 72 ? 16.692 3.305 -26.446 1.00 79.75 72 LEU A C 1
ATOM 575 O O . LEU A 1 72 ? 16.048 3.286 -25.402 1.00 79.75 72 LEU A O 1
ATOM 579 N N . THR A 1 73 ? 16.773 4.411 -27.187 1.00 69.81 73 THR A N 1
ATOM 580 C CA . THR A 1 73 ? 16.201 5.704 -26.757 1.00 69.81 73 THR A CA 1
ATOM 581 C C . THR A 1 73 ? 14.706 5.865 -27.033 1.00 69.81 73 THR A C 1
ATOM 583 O O . THR A 1 73 ? 14.110 6.827 -26.553 1.00 69.81 73 THR A O 1
ATOM 586 N N . ASN A 1 74 ? 14.087 4.957 -27.797 1.00 77.56 74 ASN A N 1
ATOM 587 C CA . ASN A 1 74 ? 12.706 5.094 -28.265 1.00 77.56 74 ASN A CA 1
ATOM 588 C C . ASN A 1 74 ? 11.868 3.851 -27.912 1.00 77.56 74 ASN A C 1
ATOM 590 O O . ASN A 1 74 ? 12.377 2.734 -27.957 1.00 77.56 74 ASN A O 1
ATOM 594 N N . ASN A 1 75 ? 10.568 4.054 -27.656 1.00 68.94 75 ASN A N 1
ATOM 595 C CA . ASN A 1 75 ? 9.536 3.012 -27.495 1.00 68.94 75 ASN A CA 1
ATOM 596 C C . ASN A 1 75 ? 9.754 2.024 -26.336 1.00 68.94 75 ASN A C 1
ATOM 598 O O . ASN A 1 75 ? 9.436 0.843 -26.458 1.00 68.94 75 ASN A O 1
ATOM 602 N N . VAL A 1 76 ? 10.277 2.502 -25.208 1.00 72.81 76 VAL A N 1
ATOM 603 C CA . VAL A 1 76 ? 10.334 1.704 -23.980 1.00 72.81 76 VAL A CA 1
ATOM 604 C C . VAL A 1 76 ? 9.079 1.992 -23.156 1.00 72.81 76 VAL A C 1
ATOM 606 O O . VAL A 1 76 ? 8.881 3.124 -22.718 1.00 72.81 76 VAL A O 1
ATOM 609 N N . PHE A 1 77 ? 8.229 0.979 -22.980 1.00 72.75 77 PHE A N 1
ATOM 610 C CA . PHE A 1 77 ? 6.994 1.050 -22.195 1.00 72.75 77 PHE A CA 1
ATOM 611 C C . PHE A 1 77 ? 7.101 0.151 -20.965 1.00 72.75 77 PHE A C 1
ATOM 613 O O . PHE A 1 77 ? 7.715 -0.916 -21.027 1.00 72.75 77 PHE A O 1
ATOM 620 N N . PHE A 1 78 ? 6.488 0.585 -19.865 1.00 73.56 78 PHE A N 1
ATOM 621 C CA . PHE A 1 78 ? 6.485 -0.136 -18.599 1.00 73.56 78 PHE A CA 1
ATOM 622 C C . PHE A 1 78 ? 5.075 -0.205 -18.038 1.00 73.56 78 PHE A C 1
ATOM 624 O O . PHE A 1 78 ? 4.401 0.816 -17.921 1.00 73.56 78 PHE A O 1
ATOM 631 N N . GLU A 1 79 ? 4.669 -1.406 -17.653 1.00 75.38 79 GLU A N 1
ATOM 632 C CA . GLU A 1 79 ? 3.426 -1.658 -16.943 1.00 75.38 79 GLU A CA 1
ATOM 633 C C . GLU A 1 79 ? 3.693 -2.730 -15.890 1.00 75.38 79 GLU A C 1
ATOM 635 O O . GLU A 1 79 ? 4.404 -3.707 -16.148 1.00 75.38 79 GLU A O 1
ATOM 640 N N . ASN A 1 80 ? 3.198 -2.497 -14.677 1.00 71.00 80 ASN A N 1
ATOM 641 C CA . ASN A 1 80 ? 3.319 -3.452 -13.590 1.00 71.00 80 ASN A CA 1
ATOM 642 C C . ASN A 1 80 ? 2.038 -4.282 -13.542 1.00 71.00 80 ASN A C 1
ATOM 644 O O . ASN A 1 80 ? 0.947 -3.729 -13.417 1.00 71.00 80 ASN A O 1
ATOM 648 N N . PHE A 1 81 ? 2.188 -5.594 -13.656 1.00 77.75 81 PHE A N 1
ATOM 649 C CA . PHE A 1 81 ? 1.087 -6.544 -13.707 1.00 77.75 81 PHE A CA 1
ATOM 650 C C . PHE A 1 81 ? 0.931 -7.252 -12.361 1.00 77.75 81 PHE A C 1
ATOM 652 O O . PHE A 1 81 ? 1.926 -7.613 -11.731 1.00 77.75 81 PHE A O 1
ATOM 659 N N . ASP A 1 82 ? -0.311 -7.497 -11.939 1.00 73.38 82 ASP A N 1
ATOM 660 C CA . ASP A 1 82 ? -0.591 -8.185 -10.672 1.00 73.38 82 ASP A CA 1
ATOM 661 C C . ASP A 1 82 ? -0.195 -9.672 -10.710 1.00 73.38 82 ASP A C 1
ATOM 663 O O . ASP A 1 82 ? 0.142 -10.261 -9.680 1.00 73.38 82 ASP A O 1
ATOM 667 N N . ASN A 1 83 ? -0.232 -10.307 -11.887 1.00 73.69 83 ASN A N 1
ATOM 668 C CA . ASN A 1 83 ? 0.165 -11.701 -12.084 1.00 73.69 83 ASN A CA 1
ATOM 669 C C . ASN A 1 83 ? 0.657 -11.956 -13.521 1.00 73.69 83 ASN A C 1
ATOM 671 O O . ASN A 1 83 ? 0.497 -11.126 -14.407 1.00 73.69 83 ASN A O 1
ATOM 675 N N . LEU A 1 84 ? 1.286 -13.112 -13.757 1.00 65.06 84 LEU A N 1
ATOM 676 C CA . LEU A 1 84 ? 1.770 -13.499 -15.092 1.00 65.06 84 LEU A CA 1
ATOM 677 C C . LEU A 1 84 ? 0.632 -13.818 -16.074 1.00 65.06 84 LEU A C 1
ATOM 679 O O . LEU A 1 84 ? 0.848 -13.758 -17.280 1.00 65.06 84 LEU A O 1
ATOM 683 N N . ASP A 1 85 ? -0.562 -14.127 -15.564 1.00 74.88 85 ASP A N 1
ATOM 684 C CA . ASP A 1 85 ? -1.738 -14.455 -16.375 1.00 74.88 85 ASP A CA 1
ATOM 685 C C . ASP A 1 85 ? -2.439 -13.200 -16.925 1.00 74.88 85 ASP A C 1
ATOM 687 O O . ASP A 1 85 ? -3.309 -13.307 -17.785 1.00 74.88 85 ASP A O 1
ATOM 691 N N . SER A 1 86 ? -2.066 -11.998 -16.468 1.00 73.19 86 SER A N 1
ATOM 692 C CA . SER A 1 86 ? -2.656 -10.742 -16.939 1.00 73.19 86 SER A CA 1
ATOM 693 C C . SER A 1 86 ? -2.054 -10.242 -18.256 1.00 73.19 86 SER A C 1
ATOM 695 O O . SER A 1 86 ? -2.334 -9.115 -18.659 1.00 73.19 86 SER A O 1
ATOM 697 N N . VAL A 1 87 ? -1.215 -11.048 -18.914 1.00 77.56 87 VAL A N 1
ATOM 698 C CA . VAL A 1 87 ? -0.589 -10.726 -20.200 1.00 77.56 87 VAL A CA 1
ATOM 699 C C . VAL A 1 87 ? -0.946 -11.801 -21.222 1.00 77.56 87 VAL A C 1
ATOM 701 O O . VAL A 1 87 ? -0.474 -12.933 -21.141 1.00 77.56 87 VAL A O 1
ATOM 704 N N . GLU A 1 88 ? -1.743 -11.430 -22.222 1.00 80.38 88 GLU A N 1
ATOM 705 C CA . GLU A 1 88 ? -2.028 -12.267 -23.388 1.00 80.38 88 GLU A CA 1
ATOM 706 C C . GLU A 1 88 ? -1.156 -11.815 -24.570 1.00 80.38 88 GLU A C 1
ATOM 708 O O . GLU A 1 88 ? -1.199 -10.658 -24.990 1.00 80.38 88 GLU A O 1
ATOM 713 N N . ILE A 1 89 ? -0.323 -12.718 -25.095 1.00 79.75 89 ILE A N 1
ATOM 714 C CA . ILE A 1 89 ? 0.535 -12.442 -26.255 1.00 79.75 89 ILE A CA 1
ATOM 715 C C . ILE A 1 89 ? -0.234 -12.834 -27.519 1.00 79.75 89 ILE A C 1
ATOM 717 O O . ILE A 1 89 ? -0.305 -14.013 -27.857 1.00 79.75 89 ILE A O 1
ATOM 721 N N . GLU A 1 90 ? -0.787 -11.855 -28.238 1.00 84.00 90 GLU A N 1
ATOM 722 C CA . GLU A 1 90 ? -1.513 -12.119 -29.491 1.00 84.00 90 GLU A CA 1
ATOM 723 C C . GLU A 1 90 ? -0.590 -12.575 -30.637 1.00 84.00 90 GLU A C 1
ATOM 725 O O . GLU A 1 90 ? -1.010 -13.340 -31.503 1.00 84.00 90 GLU A O 1
ATOM 730 N N . ASN A 1 91 ? 0.665 -12.104 -30.669 1.00 81.44 91 ASN A N 1
ATOM 731 C CA . ASN A 1 91 ? 1.654 -12.444 -31.698 1.00 81.44 91 ASN A CA 1
ATOM 732 C C . ASN A 1 91 ? 3.082 -12.486 -31.125 1.00 81.44 91 ASN A C 1
ATOM 734 O O . ASN A 1 91 ? 3.482 -11.589 -30.384 1.00 81.44 91 ASN A O 1
ATOM 738 N N . GLY A 1 92 ? 3.861 -13.496 -31.532 1.00 84.69 92 GLY A N 1
ATOM 739 C CA . GLY A 1 92 ? 5.261 -13.701 -31.138 1.00 84.69 92 GLY A CA 1
ATOM 740 C C . GLY A 1 92 ? 5.500 -14.987 -30.337 1.00 84.69 92 GLY A C 1
ATOM 741 O O . GLY A 1 92 ? 4.567 -15.712 -29.998 1.00 84.69 92 GLY A O 1
ATOM 742 N N . ILE A 1 93 ? 6.769 -15.284 -30.046 1.00 85.94 93 ILE A N 1
ATOM 743 C CA . ILE A 1 93 ? 7.195 -16.433 -29.230 1.00 85.94 93 ILE A CA 1
ATOM 744 C C . ILE A 1 93 ? 7.868 -15.910 -27.959 1.00 85.94 93 ILE A C 1
ATOM 746 O O . ILE A 1 93 ? 8.842 -15.158 -28.033 1.00 85.94 93 ILE A O 1
ATOM 750 N N . TYR A 1 94 ? 7.358 -16.321 -26.795 1.00 85.81 94 TYR A N 1
ATOM 751 C CA . TYR A 1 94 ? 7.964 -16.025 -25.497 1.00 85.81 94 TYR A CA 1
ATOM 752 C C . TYR A 1 94 ? 9.087 -17.018 -25.174 1.00 85.81 94 TYR A C 1
ATOM 754 O O . TYR A 1 94 ? 8.856 -18.227 -25.126 1.00 85.81 94 TYR A O 1
ATOM 762 N N . ASP A 1 95 ? 10.292 -16.507 -24.919 1.00 87.38 95 ASP A N 1
ATOM 763 C CA . ASP A 1 95 ? 11.407 -17.280 -24.372 1.00 87.38 95 ASP A CA 1
ATOM 764 C C . ASP A 1 95 ? 11.405 -17.184 -22.833 1.00 87.38 95 ASP A C 1
ATOM 766 O O . ASP A 1 95 ? 11.670 -16.105 -22.284 1.00 87.38 95 ASP A O 1
ATOM 770 N N . PRO A 1 96 ? 11.139 -18.291 -22.110 1.00 84.31 96 PRO A N 1
ATOM 771 C CA . PRO A 1 96 ? 11.055 -18.292 -20.651 1.00 84.31 96 PRO A CA 1
ATOM 772 C C . PRO A 1 96 ? 12.417 -18.167 -19.949 1.00 84.31 96 PRO A C 1
ATOM 774 O O . PRO A 1 96 ? 12.456 -17.862 -18.756 1.00 84.31 96 PRO A O 1
ATOM 777 N N . VAL A 1 97 ? 13.531 -18.405 -20.650 1.00 88.50 97 VAL A N 1
ATOM 778 C CA . VAL A 1 97 ? 14.886 -18.331 -20.088 1.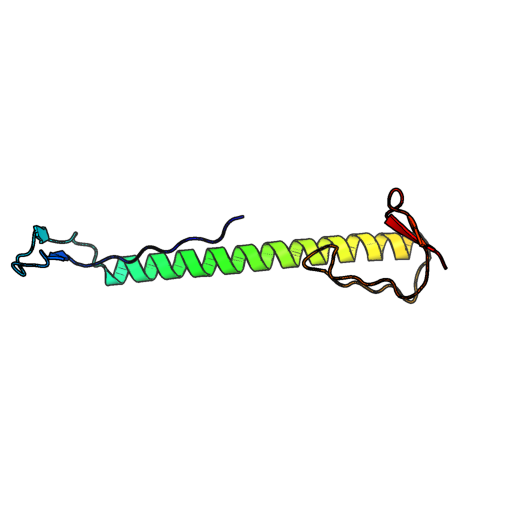00 88.50 97 VAL A CA 1
ATOM 779 C C . VAL A 1 97 ? 15.385 -16.892 -20.117 1.00 88.50 97 VAL A C 1
ATOM 781 O O . VAL A 1 97 ? 15.805 -16.364 -19.086 1.00 88.50 97 VAL A O 1
ATOM 784 N N . GLU A 1 98 ? 15.305 -16.236 -21.278 1.00 84.88 98 GLU A N 1
ATOM 785 C CA . GLU A 1 98 ? 15.716 -14.833 -21.426 1.00 84.88 98 GLU A CA 1
ATOM 786 C C . GLU A 1 98 ? 14.637 -13.830 -21.000 1.00 84.88 98 GLU A C 1
ATOM 788 O O . GLU A 1 98 ? 14.942 -12.648 -20.825 1.00 84.88 98 GLU A O 1
ATOM 793 N N . LYS A 1 99 ? 13.392 -14.291 -20.813 1.00 81.81 99 LYS A N 1
ATOM 794 C CA . LYS A 1 99 ? 12.209 -13.466 -20.524 1.00 81.81 99 LYS A CA 1
ATOM 795 C C . LYS A 1 99 ? 11.978 -12.390 -21.593 1.00 81.81 99 LYS A C 1
ATOM 797 O O . LYS A 1 99 ? 11.708 -11.233 -21.270 1.00 81.81 99 LYS A O 1
ATOM 802 N N . LYS A 1 100 ? 12.095 -12.774 -22.867 1.00 80.62 100 LYS A N 1
ATOM 803 C CA . LYS A 1 100 ? 11.914 -11.898 -24.038 1.00 80.62 100 LYS A CA 1
ATOM 804 C C . LYS A 1 100 ? 10.843 -12.447 -24.973 1.00 80.62 100 LYS A C 1
ATOM 806 O O . LYS A 1 100 ? 10.615 -13.652 -25.019 1.00 80.62 100 LYS A O 1
ATOM 811 N N . ILE A 1 101 ? 10.213 -11.553 -25.730 1.00 82.69 101 ILE A N 1
ATOM 812 C CA . ILE A 1 101 ? 9.289 -11.900 -26.814 1.00 82.69 101 ILE A CA 1
ATOM 813 C C . ILE A 1 101 ? 9.977 -11.577 -28.138 1.00 82.69 101 ILE A C 1
ATOM 815 O O . ILE A 1 101 ? 10.513 -10.480 -28.309 1.00 82.69 101 ILE A O 1
ATOM 819 N N . TYR A 1 102 ? 9.953 -12.534 -29.060 1.00 83.38 102 TYR A N 1
ATOM 820 C CA . TYR A 1 102 ? 10.438 -12.377 -30.430 1.00 83.38 102 TYR A CA 1
ATOM 821 C C . TYR A 1 102 ? 9.252 -12.378 -31.395 1.00 83.38 102 TYR A C 1
ATOM 823 O O . TYR A 1 102 ? 8.260 -13.066 -31.144 1.00 83.38 102 TYR A O 1
ATOM 831 N N . VAL A 1 103 ? 9.367 -11.619 -32.486 1.00 78.50 103 VAL A N 1
ATOM 832 C CA . VAL A 1 103 ? 8.399 -11.585 -33.597 1.00 78.50 103 VAL A CA 1
ATOM 833 C C . VAL A 1 103 ? 8.928 -12.414 -34.755 1.00 78.50 103 VAL A C 1
ATOM 835 O O . VAL A 1 103 ? 10.131 -12.257 -35.068 1.00 78.50 103 VAL A O 1
#

Secondary structure (DSSP, 8-state):
-PPPPPP---SEEE-TTT--EEEEPPSS-HHHHHHHHHHHHHHHHHHHHHHHHHHHHHHHHHHHHHHHHTT--S-------SSGGG---SSSEEETTTTEEE-